Protein AF-A0A2V7YMP5-F1 (afdb_monomer)

Mean predicted aligned error: 16.84 Å

Structure (mmCIF, N/CA/C/O backbone):
data_AF-A0A2V7YMP5-F1
#
_entry.id   AF-A0A2V7YMP5-F1
#
loop_
_atom_site.group_PDB
_atom_site.id
_atom_site.type_symbol
_atom_site.label_atom_id
_atom_site.label_alt_id
_atom_site.label_comp_id
_atom_site.label_asym_id
_atom_site.label_entity_id
_atom_site.label_seq_id
_atom_site.pdbx_PDB_ins_code
_atom_site.Cartn_x
_atom_site.Cartn_y
_atom_site.Cartn_z
_atom_site.occupancy
_atom_site.B_iso_or_equiv
_atom_site.auth_seq_id
_atom_site.auth_comp_id
_atom_site.auth_asym_id
_atom_site.auth_atom_id
_atom_site.pdbx_PDB_model_num
ATOM 1 N N . MET A 1 1 ? 8.109 20.719 -20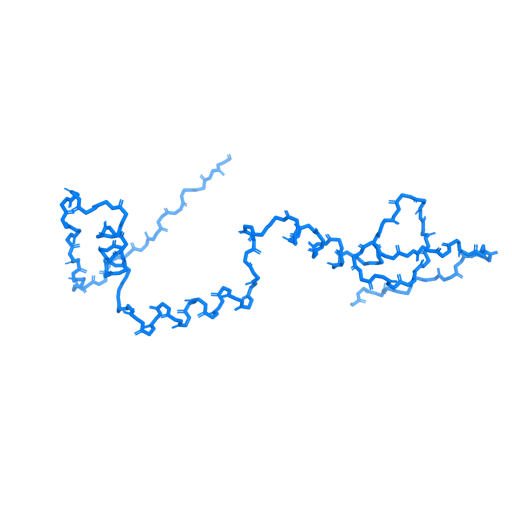.571 1.00 38.09 1 MET A N 1
ATOM 2 C CA . MET A 1 1 ? 8.284 19.252 -20.499 1.00 38.09 1 MET A CA 1
ATOM 3 C C . MET A 1 1 ? 9.763 18.970 -20.695 1.00 38.09 1 MET A C 1
ATOM 5 O O . MET A 1 1 ? 10.277 19.247 -21.768 1.00 38.09 1 MET A O 1
ATOM 9 N N . ILE A 1 2 ? 10.481 18.587 -19.638 1.00 43.00 2 ILE A N 1
ATOM 10 C CA . ILE A 1 2 ? 11.937 18.391 -19.704 1.00 43.00 2 ILE A CA 1
ATOM 11 C C . ILE A 1 2 ? 12.252 17.127 -20.508 1.00 43.00 2 ILE A C 1
ATOM 13 O O . ILE A 1 2 ? 11.944 16.012 -20.096 1.00 43.00 2 ILE A O 1
ATOM 17 N N . ASN A 1 3 ? 12.833 17.372 -21.680 1.00 43.75 3 ASN A N 1
ATOM 18 C CA . ASN A 1 3 ? 13.377 16.416 -22.631 1.00 43.75 3 ASN A CA 1
ATOM 19 C C . ASN A 1 3 ? 14.426 15.512 -21.973 1.00 43.75 3 ASN A C 1
ATOM 21 O O . ASN A 1 3 ? 15.397 15.995 -21.397 1.00 43.75 3 ASN A O 1
ATOM 25 N N . GLY A 1 4 ? 14.248 14.199 -22.108 1.00 42.75 4 GLY A N 1
ATOM 26 C CA . GLY A 1 4 ? 15.197 13.178 -21.667 1.00 42.75 4 GLY A CA 1
ATOM 27 C C . GLY A 1 4 ? 15.849 12.446 -22.835 1.00 42.75 4 GLY A C 1
ATOM 28 O O . GLY A 1 4 ? 15.945 11.223 -22.809 1.00 42.75 4 GLY A O 1
ATOM 29 N N . THR A 1 5 ? 16.259 13.174 -23.873 1.00 55.38 5 THR A N 1
ATOM 30 C CA . THR A 1 5 ? 17.095 12.657 -24.962 1.00 55.38 5 THR A CA 1
ATOM 31 C C . THR A 1 5 ? 18.492 12.379 -24.406 1.00 55.38 5 THR A C 1
ATOM 33 O O . THR A 1 5 ? 19.361 13.248 -24.432 1.00 55.38 5 THR A O 1
ATOM 36 N N . PHE A 1 6 ? 18.727 11.182 -23.859 1.00 47.56 6 PHE A N 1
ATOM 37 C CA . PHE A 1 6 ? 20.075 10.763 -23.462 1.00 47.56 6 PHE A CA 1
ATOM 38 C C . PHE A 1 6 ? 20.822 10.226 -24.687 1.00 47.56 6 PHE A C 1
ATOM 40 O O . PHE A 1 6 ? 20.917 9.029 -24.938 1.00 47.56 6 PHE A O 1
ATOM 47 N N . LEU A 1 7 ? 21.254 11.198 -25.483 1.00 44.72 7 LEU A N 1
ATOM 48 C CA . LEU A 1 7 ? 22.385 11.189 -26.395 1.00 44.72 7 LEU A CA 1
ATOM 49 C C . LEU A 1 7 ? 23.361 10.008 -26.203 1.00 44.72 7 LEU A C 1
ATOM 51 O O . LEU A 1 7 ? 24.097 9.928 -25.219 1.00 44.72 7 LEU A O 1
ATOM 55 N N . LEU A 1 8 ? 23.396 9.137 -27.215 1.00 44.91 8 LEU A N 1
ATOM 56 C CA . LEU A 1 8 ? 24.509 8.245 -27.536 1.00 44.91 8 LEU A CA 1
ATOM 57 C C . LEU A 1 8 ? 25.685 9.109 -28.018 1.00 44.91 8 LEU A C 1
ATOM 59 O O . LEU A 1 8 ? 25.883 9.282 -29.217 1.00 44.91 8 LEU A O 1
ATOM 63 N N . ILE A 1 9 ? 26.430 9.719 -27.097 1.00 50.00 9 ILE A N 1
ATOM 64 C CA . ILE A 1 9 ? 27.702 10.369 -27.426 1.00 50.00 9 ILE A CA 1
ATOM 65 C C . ILE A 1 9 ? 28.808 9.450 -26.923 1.00 50.00 9 ILE A C 1
ATOM 67 O O . ILE A 1 9 ? 28.857 9.125 -25.737 1.00 50.00 9 ILE A O 1
ATOM 71 N N . ASN A 1 10 ? 29.699 9.097 -27.847 1.00 45.03 10 ASN A N 1
ATOM 72 C CA . ASN A 1 10 ? 30.902 8.273 -27.715 1.00 45.03 10 ASN A CA 1
ATOM 73 C C . ASN A 1 10 ? 30.671 6.783 -27.991 1.00 45.03 10 ASN A C 1
ATOM 75 O O . ASN A 1 10 ? 30.101 6.058 -27.180 1.00 45.03 10 ASN A O 1
ATOM 79 N N . GLY A 1 11 ? 31.172 6.342 -29.151 1.00 44.50 11 GLY A N 1
ATOM 80 C CA . GLY A 1 11 ? 31.257 4.952 -29.607 1.00 44.50 11 GLY A CA 1
ATOM 81 C C . GLY A 1 11 ? 32.181 4.092 -28.749 1.00 44.50 11 GLY A C 1
ATOM 82 O O . GLY A 1 11 ? 33.192 3.588 -29.221 1.00 44.50 11 GLY A O 1
ATOM 83 N N . TRP A 1 12 ? 31.838 3.942 -27.476 1.00 48.78 12 TRP A N 1
ATOM 84 C CA . TRP A 1 12 ? 32.373 2.911 -26.608 1.00 48.78 12 TRP A CA 1
ATOM 85 C C . TRP A 1 12 ? 31.407 1.744 -26.731 1.00 48.78 12 TRP A C 1
ATOM 87 O O . TRP A 1 12 ? 30.210 1.919 -26.501 1.00 48.78 12 TRP A O 1
ATOM 97 N N . GLU A 1 13 ? 31.904 0.573 -27.122 1.00 56.03 13 GLU A N 1
ATOM 98 C CA . GLU A 1 13 ? 31.178 -0.683 -26.952 1.00 56.03 13 GLU A CA 1
ATOM 99 C C . GLU A 1 13 ? 30.823 -0.800 -25.467 1.00 56.03 13 GLU A C 1
ATOM 101 O O . GLU A 1 13 ? 31.638 -1.179 -24.625 1.00 56.03 13 GLU A O 1
ATOM 106 N N . GLY A 1 14 ? 29.632 -0.316 -25.113 1.00 61.56 14 GLY A N 1
ATOM 107 C CA . GLY A 1 14 ? 29.220 -0.183 -23.731 1.00 61.56 14 GLY A CA 1
ATOM 108 C C . GLY A 1 14 ? 29.187 -1.571 -23.126 1.00 61.56 14 GLY A C 1
ATOM 109 O O . GLY A 1 14 ? 28.415 -2.414 -23.579 1.00 61.56 14 GLY A O 1
ATOM 110 N N . VAL A 1 15 ? 30.024 -1.813 -22.115 1.00 79.25 15 VAL A N 1
ATOM 111 C CA . VAL A 1 15 ? 30.010 -3.075 -21.376 1.00 79.25 15 VAL A CA 1
ATOM 112 C C . VAL A 1 15 ? 28.571 -3.310 -20.920 1.00 79.25 15 VAL A C 1
ATOM 114 O O . VAL A 1 15 ? 27.995 -2.524 -20.163 1.00 79.25 15 VAL A O 1
ATOM 117 N N . MET A 1 16 ? 27.947 -4.355 -21.454 1.00 90.00 16 MET A N 1
A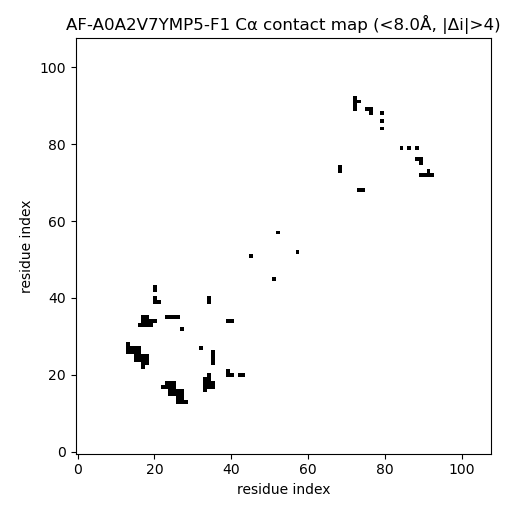TOM 118 C CA . MET A 1 16 ? 26.566 -4.679 -21.128 1.00 90.00 16 MET A CA 1
ATOM 119 C C . MET A 1 16 ? 26.542 -5.350 -19.760 1.00 90.00 16 MET A C 1
ATOM 121 O O . MET A 1 16 ? 27.239 -6.333 -19.522 1.00 90.00 16 MET A O 1
ATOM 125 N N . GLY A 1 17 ? 25.731 -4.816 -18.854 1.00 91.06 17 GLY A N 1
ATOM 126 C CA . GLY A 1 17 ? 25.474 -5.406 -17.547 1.00 91.06 17 GLY A CA 1
ATOM 127 C C . GLY A 1 17 ? 24.167 -6.186 -17.534 1.00 91.06 17 GLY A C 1
ATOM 128 O O . GLY A 1 17 ? 23.271 -5.940 -18.343 1.00 91.06 17 GLY A O 1
ATOM 129 N N . THR A 1 18 ? 24.034 -7.083 -16.562 1.00 95.69 18 THR A N 1
ATOM 130 C CA . THR A 1 18 ? 22.782 -7.787 -16.260 1.00 95.69 18 THR A CA 1
ATOM 131 C C . THR A 1 18 ? 22.178 -7.197 -14.994 1.00 95.69 18 THR A C 1
ATOM 133 O O . THR A 1 18 ? 22.856 -7.065 -13.975 1.00 95.69 18 THR A O 1
ATOM 136 N N . CYS A 1 19 ? 20.905 -6.802 -15.044 1.00 95.62 19 CYS A N 1
ATOM 137 C CA . CYS A 1 19 ? 20.216 -6.251 -13.881 1.00 95.62 19 CYS A CA 1
ATOM 138 C C . CYS A 1 19 ? 20.070 -7.322 -12.795 1.00 95.62 19 CYS A C 1
ATOM 140 O O . CYS A 1 19 ? 19.437 -8.346 -13.034 1.00 95.62 19 CYS A O 1
ATOM 142 N N . SER A 1 20 ? 20.563 -7.059 -11.583 1.00 95.19 20 SER A N 1
ATOM 143 C CA . SER A 1 20 ? 20.455 -8.001 -10.456 1.00 95.19 20 SER A CA 1
ATOM 144 C C . SER A 1 20 ? 19.022 -8.220 -9.955 1.00 95.19 20 SER A C 1
ATOM 146 O O . SER A 1 20 ? 18.812 -9.084 -9.116 1.00 95.19 20 SER A O 1
ATOM 148 N N . TYR A 1 21 ? 18.055 -7.418 -10.418 1.00 95.56 21 TYR A N 1
ATOM 149 C CA . TYR A 1 21 ? 16.646 -7.545 -10.041 1.00 95.56 21 TYR A CA 1
ATOM 150 C C . TYR A 1 21 ? 15.817 -8.264 -11.111 1.00 95.56 21 TYR A C 1
ATOM 152 O O . TYR A 1 21 ? 15.224 -9.297 -10.844 1.00 95.56 21 TYR A O 1
ATOM 160 N N . CYS A 1 22 ? 15.782 -7.725 -12.335 1.00 95.19 22 CYS A N 1
ATOM 161 C CA . CYS A 1 22 ? 14.906 -8.222 -13.402 1.00 95.19 22 CYS A CA 1
ATOM 162 C C . CYS A 1 22 ? 15.623 -9.069 -14.467 1.00 95.19 22 CYS A C 1
ATOM 164 O O . CYS A 1 22 ? 14.990 -9.488 -15.428 1.00 95.19 22 CYS A O 1
ATOM 166 N N . GLY A 1 23 ? 16.945 -9.250 -14.374 1.00 95.00 23 GLY A N 1
ATOM 167 C CA . GLY A 1 23 ? 17.731 -10.049 -15.326 1.00 95.00 23 GLY A CA 1
ATOM 168 C C . GLY A 1 23 ? 17.939 -9.430 -16.715 1.00 95.00 23 GLY A C 1
ATOM 169 O O . GLY A 1 23 ? 18.703 -9.961 -17.515 1.00 95.00 23 GLY A O 1
ATOM 170 N N . SER A 1 24 ? 17.312 -8.293 -17.028 1.00 94.56 24 SER A N 1
ATOM 171 C CA . SER A 1 24 ? 17.467 -7.641 -18.334 1.00 94.56 24 SER A CA 1
ATOM 172 C C . SER A 1 24 ? 18.887 -7.107 -18.548 1.00 94.56 24 SER A C 1
ATOM 174 O O . SER A 1 24 ? 19.519 -6.603 -17.611 1.00 94.56 24 SER A O 1
ATOM 176 N N . ARG A 1 25 ? 19.362 -7.153 -19.799 1.00 94.19 25 ARG A N 1
ATOM 177 C CA . ARG A 1 25 ? 20.622 -6.518 -20.205 1.00 94.19 25 ARG A CA 1
ATOM 178 C C . ARG A 1 25 ? 20.456 -5.003 -20.323 1.00 94.19 25 ARG A C 1
ATOM 180 O O . ARG A 1 25 ? 19.439 -4.534 -20.829 1.00 94.19 25 ARG A O 1
ATOM 187 N N . PHE A 1 26 ? 21.439 -4.234 -19.861 1.00 93.31 26 PHE A N 1
ATOM 188 C CA . PHE A 1 26 ? 21.428 -2.772 -19.947 1.00 93.31 26 PHE A CA 1
ATOM 189 C C . PHE A 1 26 ? 22.852 -2.206 -20.085 1.00 93.31 26 PHE 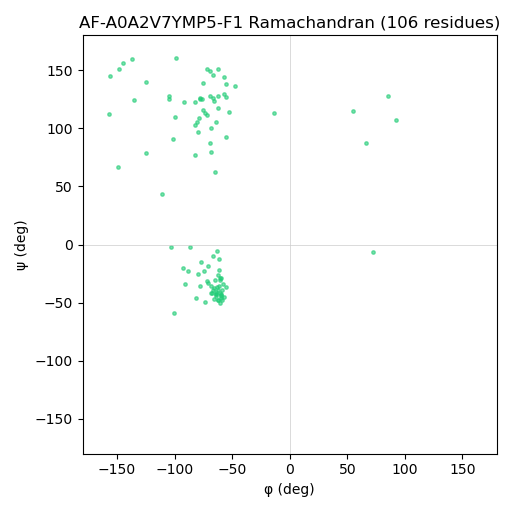A C 1
ATOM 191 O O . PHE A 1 26 ? 23.795 -2.821 -19.583 1.00 93.31 26 PHE A O 1
ATOM 198 N N . PRO A 1 27 ? 23.031 -1.041 -20.734 1.00 90.56 27 PRO A N 1
ATOM 199 C CA . PRO A 1 27 ? 24.348 -0.427 -20.871 1.00 90.56 27 PRO A CA 1
ATOM 200 C C . PRO A 1 27 ? 24.873 0.036 -19.504 1.00 90.56 27 PRO A C 1
ATOM 202 O O . PRO A 1 27 ? 24.203 0.791 -18.784 1.00 90.56 27 PRO A O 1
ATOM 205 N N . LEU A 1 28 ? 26.076 -0.404 -19.125 1.00 86.81 28 LEU A N 1
ATOM 206 C CA . LEU A 1 28 ? 26.717 0.054 -17.895 1.00 86.81 28 LEU A CA 1
ATOM 207 C C . LEU A 1 28 ? 27.331 1.435 -18.113 1.00 86.81 28 LEU A C 1
ATOM 209 O O . LEU A 1 28 ? 28.373 1.587 -18.735 1.00 86.81 28 LEU A O 1
ATOM 213 N N . THR A 1 29 ? 26.714 2.448 -17.511 1.00 85.69 29 THR A N 1
ATOM 214 C CA . THR A 1 29 ? 27.294 3.799 -17.431 1.00 85.69 29 THR A CA 1
ATOM 215 C C . THR A 1 29 ? 28.397 3.909 -16.369 1.00 85.69 29 THR A C 1
ATOM 217 O O . THR A 1 29 ? 29.117 4.897 -16.325 1.00 85.69 29 THR A O 1
ATOM 220 N N . ARG A 1 30 ? 28.488 2.931 -15.456 1.00 86.00 30 ARG A N 1
ATOM 221 C CA . ARG A 1 30 ? 29.513 2.808 -14.405 1.00 86.00 30 ARG A CA 1
ATOM 222 C C . ARG A 1 30 ? 29.643 1.341 -13.992 1.00 86.00 30 ARG A C 1
ATOM 224 O O . ARG A 1 30 ? 28.624 0.653 -13.909 1.00 86.00 30 ARG A O 1
ATOM 231 N N . SER A 1 31 ? 30.850 0.893 -13.651 1.00 85.69 31 SER A N 1
ATOM 232 C CA . SER A 1 31 ? 31.138 -0.505 -13.275 1.00 85.69 31 SER A CA 1
ATOM 233 C C . SER A 1 31 ? 30.345 -0.998 -12.055 1.00 85.69 31 SER A C 1
ATOM 235 O O . SER A 1 31 ? 30.003 -2.170 -11.959 1.00 85.69 31 SER A O 1
ATOM 237 N N . THR A 1 32 ? 29.985 -0.101 -11.134 1.00 88.19 32 THR A N 1
ATOM 238 C CA . THR A 1 32 ? 29.266 -0.435 -9.890 1.00 88.19 32 THR A CA 1
ATOM 239 C C . THR A 1 32 ? 27.741 -0.482 -10.034 1.00 88.19 32 THR A C 1
ATOM 241 O O . THR A 1 32 ? 27.023 -0.732 -9.060 1.00 88.19 32 THR A O 1
ATOM 244 N N . ARG A 1 33 ? 27.189 -0.186 -11.219 1.00 90.12 33 ARG A N 1
ATOM 245 C CA . ARG A 1 33 ? 25.735 -0.135 -11.417 1.00 90.12 33 ARG A CA 1
ATOM 246 C C . ARG A 1 33 ? 25.157 -1.548 -11.479 1.00 90.12 33 ARG A C 1
ATOM 248 O O . ARG A 1 33 ? 25.400 -2.281 -12.422 1.00 90.12 33 ARG A O 1
ATOM 255 N N . LYS A 1 34 ? 24.316 -1.882 -10.497 1.00 94.44 34 LYS A N 1
ATOM 256 C CA . LYS A 1 34 ? 23.663 -3.201 -10.378 1.00 94.44 34 LYS A CA 1
ATOM 257 C C . LYS A 1 34 ? 22.280 -3.300 -11.036 1.00 94.44 34 LYS A C 1
ATOM 259 O O . LYS A 1 34 ? 21.803 -4.397 -11.303 1.00 94.44 34 LYS A O 1
ATOM 264 N N . TYR A 1 35 ? 21.611 -2.168 -11.276 1.00 95.81 35 TYR A N 1
ATOM 265 C CA . TYR A 1 35 ? 20.210 -2.141 -11.715 1.00 95.81 35 TYR A CA 1
ATOM 266 C C . TYR A 1 35 ? 20.026 -1.344 -13.007 1.00 95.81 35 TYR A C 1
ATOM 268 O O . TYR A 1 35 ? 20.600 -0.258 -13.168 1.00 95.81 35 TYR A O 1
ATOM 276 N N . CYS A 1 36 ? 19.170 -1.860 -13.893 1.00 93.56 36 CYS A N 1
ATOM 277 C CA . CYS A 1 36 ? 18.853 -1.217 -15.166 1.00 93.56 36 CYS A CA 1
ATOM 278 C C . CYS A 1 36 ? 18.121 0.118 -14.967 1.00 93.56 36 CYS A C 1
ATOM 280 O O . CYS A 1 36 ? 18.430 1.088 -15.654 1.00 93.56 36 CYS A O 1
ATOM 282 N N . THR A 1 37 ? 17.232 0.222 -13.974 1.00 93.31 37 THR A N 1
ATOM 283 C CA . THR A 1 37 ? 16.438 1.429 -13.691 1.00 93.31 37 THR A CA 1
ATOM 284 C C . THR A 1 37 ? 16.363 1.740 -12.191 1.00 93.31 37 THR A C 1
ATOM 286 O O . THR A 1 37 ? 16.533 0.835 -11.364 1.00 93.31 37 THR A O 1
ATOM 289 N N . PRO A 1 38 ? 16.053 2.997 -11.807 1.00 93.62 38 PRO A N 1
ATOM 290 C CA . PRO A 1 38 ? 15.742 3.343 -10.420 1.00 93.62 38 PRO A CA 1
ATOM 291 C C . PRO A 1 38 ? 14.601 2.498 -9.838 1.00 93.62 38 PRO A C 1
ATOM 293 O O . PRO A 1 38 ? 14.684 2.080 -8.688 1.00 93.62 38 PRO A O 1
ATOM 296 N N . ARG A 1 39 ? 13.585 2.162 -10.647 1.00 92.44 39 ARG A N 1
ATOM 297 C CA . ARG A 1 39 ? 12.467 1.298 -10.237 1.00 92.44 39 ARG A CA 1
ATOM 298 C C . ARG A 1 39 ? 12.938 -0.089 -9.795 1.00 92.44 39 ARG A C 1
ATOM 300 O O . ARG A 1 39 ? 12.540 -0.550 -8.734 1.00 92.44 39 ARG A O 1
ATOM 307 N N . CYS A 1 40 ? 13.835 -0.721 -10.557 1.00 94.50 40 CYS A N 1
ATOM 308 C CA . CYS A 1 40 ? 14.415 -2.018 -10.186 1.00 94.50 40 CYS A CA 1
ATOM 309 C C . CYS A 1 40 ? 15.243 -1.945 -8.898 1.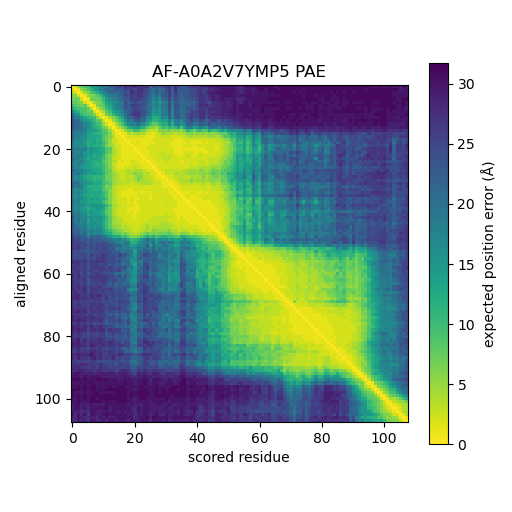00 94.50 40 CYS A C 1
ATOM 311 O O . CYS A 1 40 ? 15.200 -2.869 -8.094 1.00 94.50 40 CYS A O 1
ATOM 313 N N . LYS A 1 41 ? 15.960 -0.835 -8.669 1.00 92.62 41 LYS A N 1
ATOM 314 C CA . LYS A 1 41 ? 16.663 -0.604 -7.398 1.00 92.62 41 LYS A CA 1
ATOM 315 C C . LYS A 1 41 ? 15.675 -0.536 -6.231 1.00 92.62 41 LYS A C 1
ATOM 317 O O . LYS A 1 41 ? 15.913 -1.178 -5.215 1.00 92.62 41 LYS A O 1
ATOM 322 N N . THR A 1 42 ? 14.595 0.236 -6.372 1.00 90.62 42 THR A N 1
ATOM 323 C CA . THR A 1 42 ? 13.563 0.365 -5.334 1.00 90.62 42 THR A CA 1
ATOM 324 C C . THR A 1 42 ? 12.915 -0.980 -5.047 1.00 90.62 42 THR A C 1
ATOM 326 O O . THR A 1 42 ? 12.911 -1.392 -3.894 1.00 90.62 42 THR A O 1
ATOM 329 N N . ASN A 1 43 ? 12.459 -1.700 -6.072 1.00 88.88 43 ASN A N 1
ATOM 330 C CA . ASN A 1 43 ? 11.831 -3.005 -5.887 1.00 88.88 43 ASN A CA 1
ATOM 331 C C . ASN A 1 43 ? 12.775 -4.014 -5.214 1.00 88.88 43 ASN A C 1
ATOM 333 O O . ASN A 1 43 ? 12.388 -4.648 -4.244 1.00 88.88 43 ASN A O 1
ATOM 337 N N . ALA A 1 44 ? 14.047 -4.079 -5.623 1.00 90.56 44 ALA A N 1
ATOM 338 C CA . ALA A 1 44 ? 15.035 -4.932 -4.958 1.00 90.56 44 ALA A CA 1
ATOM 339 C C . ALA A 1 44 ? 15.281 -4.550 -3.483 1.00 90.56 44 ALA A C 1
ATOM 341 O O . ALA A 1 44 ? 15.732 -5.374 -2.690 1.00 90.56 44 ALA A O 1
ATOM 342 N N . CYS A 1 45 ? 15.065 -3.290 -3.094 1.00 86.81 45 CYS A N 1
ATOM 343 C CA . CYS A 1 45 ? 15.099 -2.879 -1.689 1.00 86.81 45 CYS A CA 1
ATOM 344 C C . CYS A 1 45 ? 13.817 -3.259 -0.937 1.00 86.81 45 CYS A C 1
ATOM 346 O O . CYS A 1 45 ? 13.915 -3.600 0.237 1.00 86.81 45 CYS A O 1
ATOM 348 N N . LEU A 1 46 ? 12.653 -3.199 -1.592 1.00 82.31 46 LEU A N 1
ATOM 349 C CA . LEU A 1 46 ? 11.373 -3.620 -1.017 1.00 82.31 46 LEU A CA 1
ATOM 350 C C . LEU A 1 46 ? 11.357 -5.128 -0.760 1.00 82.31 46 LEU A C 1
ATOM 352 O O . LEU A 1 46 ? 11.063 -5.541 0.352 1.00 82.31 46 LEU A O 1
ATOM 356 N N . ASP A 1 47 ? 11.784 -5.937 -1.729 1.00 81.31 47 ASP A N 1
ATOM 357 C CA . ASP A 1 47 ? 11.773 -7.399 -1.597 1.00 81.31 47 ASP A CA 1
ATOM 358 C C . ASP A 1 47 ? 12.728 -7.889 -0.492 1.00 81.31 47 ASP A C 1
ATOM 360 O O . ASP A 1 47 ? 12.463 -8.887 0.171 1.00 81.31 47 ASP A O 1
ATOM 364 N N . ARG A 1 48 ? 13.828 -7.162 -0.242 1.00 80.06 48 ARG A N 1
ATOM 365 C CA . ARG A 1 48 ? 14.755 -7.452 0.870 1.00 80.06 48 ARG A CA 1
ATOM 366 C C . ARG A 1 48 ? 14.207 -7.057 2.243 1.00 80.06 48 ARG A C 1
ATOM 368 O O . ARG A 1 48 ? 14.675 -7.597 3.238 1.00 80.06 48 ARG A O 1
ATOM 375 N N . ASN A 1 49 ? 13.252 -6.130 2.295 1.00 72.19 49 ASN A N 1
ATOM 376 C CA . ASN A 1 49 ? 12.612 -5.652 3.517 1.00 72.19 49 ASN A CA 1
ATOM 377 C C . ASN A 1 49 ? 11.088 -5.815 3.381 1.00 72.19 49 ASN A C 1
ATOM 379 O O . ASN A 1 49 ? 10.387 -4.828 3.127 1.00 72.19 49 ASN A O 1
ATOM 383 N N . PRO A 1 50 ? 10.560 -7.039 3.577 1.00 61.00 50 PRO A N 1
ATOM 384 C CA . PRO A 1 50 ? 9.140 -7.351 3.389 1.00 61.00 50 PRO A CA 1
ATOM 385 C C . PRO A 1 50 ? 8.209 -6.599 4.354 1.00 61.00 50 PRO A C 1
ATOM 387 O O . PRO A 1 50 ? 6.994 -6.648 4.200 1.00 61.00 50 PRO A O 1
ATOM 390 N N . SER A 1 51 ? 8.755 -5.850 5.318 1.00 63.66 51 SER A N 1
ATOM 391 C CA . SER A 1 51 ? 8.002 -4.909 6.150 1.00 63.66 51 SER A CA 1
ATOM 392 C C . SER A 1 51 ? 7.345 -3.773 5.355 1.00 63.66 51 SER A C 1
ATOM 394 O O . SER A 1 51 ? 6.503 -3.061 5.899 1.00 63.66 51 SER A O 1
ATOM 396 N N . ARG A 1 52 ? 7.694 -3.581 4.074 1.00 64.94 52 ARG A N 1
ATOM 397 C CA . ARG A 1 52 ? 7.093 -2.553 3.220 1.00 64.94 52 ARG A CA 1
ATOM 398 C C . ARG A 1 52 ? 6.045 -3.149 2.280 1.00 64.94 52 ARG A C 1
ATOM 400 O O . ARG A 1 52 ? 6.342 -3.540 1.156 1.00 64.94 52 ARG A O 1
ATOM 407 N N . ILE A 1 53 ? 4.806 -3.155 2.760 1.00 73.81 53 ILE A N 1
ATOM 408 C CA . ILE A 1 53 ? 3.597 -3.545 2.022 1.00 73.81 53 ILE A CA 1
ATOM 409 C C . ILE A 1 53 ? 3.478 -2.705 0.731 1.00 73.81 53 ILE A C 1
ATOM 411 O O . ILE A 1 53 ? 3.746 -1.496 0.740 1.00 73.81 53 ILE A O 1
ATOM 415 N N . ARG A 1 54 ? 3.104 -3.318 -0.406 1.00 76.12 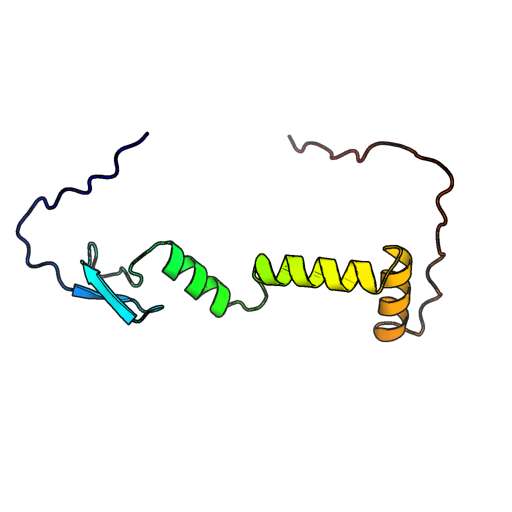54 ARG A N 1
ATOM 416 C CA . ARG A 1 54 ? 2.910 -2.578 -1.668 1.00 76.12 54 ARG A CA 1
ATOM 417 C C . ARG A 1 54 ? 1.679 -1.682 -1.554 1.00 76.12 54 ARG A C 1
ATOM 419 O O . ARG A 1 54 ? 0.691 -2.051 -0.940 1.00 76.12 54 ARG A O 1
ATOM 426 N N . ALA A 1 55 ? 1.671 -0.545 -2.250 1.00 72.12 55 ALA A N 1
ATOM 427 C CA . ALA A 1 55 ? 0.521 0.370 -2.239 1.00 72.12 55 ALA A CA 1
ATOM 428 C C . ALA A 1 55 ? -0.793 -0.244 -2.778 1.00 72.12 55 ALA A C 1
ATOM 430 O O . ALA A 1 55 ? -1.870 0.271 -2.497 1.00 72.12 55 ALA A O 1
ATOM 431 N N . ALA A 1 56 ? -0.725 -1.306 -3.590 1.00 71.19 56 ALA A N 1
ATOM 432 C CA . ALA A 1 56 ? -1.919 -2.041 -4.012 1.00 71.19 56 ALA A CA 1
ATOM 433 C C . ALA A 1 56 ? -2.460 -2.892 -2.855 1.00 71.19 56 ALA A C 1
ATOM 435 O O . ALA A 1 56 ? -3.620 -2.746 -2.497 1.00 71.19 56 ALA A O 1
ATOM 436 N N . ASP A 1 57 ? -1.584 -3.663 -2.214 1.00 83.88 57 ASP A N 1
ATOM 437 C CA . ASP A 1 57 ? -1.913 -4.508 -1.066 1.00 83.88 57 ASP A CA 1
ATOM 438 C C . ASP A 1 57 ? -2.421 -3.676 0.128 1.00 83.88 57 ASP A C 1
ATOM 440 O O . ASP A 1 57 ? -3.341 -4.089 0.819 1.00 83.88 57 ASP A O 1
ATOM 444 N N . VAL A 1 58 ? -1.889 -2.463 0.341 1.00 84.00 58 VAL A N 1
ATOM 445 C CA . VAL A 1 58 ? -2.413 -1.526 1.354 1.00 84.00 58 VAL A CA 1
ATOM 446 C C . VAL A 1 58 ? -3.870 -1.143 1.071 1.00 84.00 58 VAL A C 1
ATOM 448 O O . VAL A 1 58 ? -4.660 -1.071 2.003 1.00 84.00 58 VAL A O 1
ATOM 451 N N . ARG A 1 59 ? -4.241 -0.898 -0.193 1.00 79.94 59 ARG A N 1
ATOM 452 C CA . ARG A 1 59 ? -5.628 -0.550 -0.552 1.00 79.94 59 ARG A CA 1
ATOM 453 C C . ARG A 1 59 ? -6.576 -1.720 -0.331 1.00 79.94 59 ARG A C 1
ATOM 455 O O . ARG A 1 59 ? -7.642 -1.512 0.227 1.00 79.94 59 ARG A O 1
ATOM 462 N N . GLU A 1 60 ? -6.151 -2.921 -0.703 1.00 90.31 60 GLU A N 1
ATOM 463 C CA . GLU A 1 60 ? -6.921 -4.139 -0.446 1.00 90.31 60 GLU A CA 1
ATOM 464 C C . GLU A 1 60 ? -7.147 -4.352 1.057 1.00 90.31 60 GLU A C 1
ATOM 466 O O . GLU A 1 60 ? -8.259 -4.635 1.490 1.00 90.31 60 GLU A O 1
ATOM 471 N N . LEU A 1 61 ? -6.109 -4.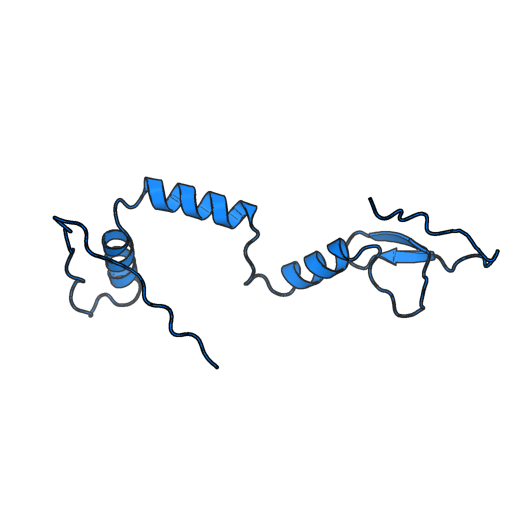130 1.875 1.00 86.50 61 LEU A N 1
ATOM 472 C CA . LEU A 1 61 ? -6.233 -4.179 3.332 1.00 86.50 61 LEU A CA 1
ATOM 473 C C . LEU A 1 61 ? -7.255 -3.166 3.858 1.00 86.50 61 LEU A C 1
ATOM 475 O O . LEU A 1 61 ? -7.997 -3.499 4.773 1.00 86.50 61 LEU A O 1
ATOM 479 N N . TYR A 1 62 ? -7.316 -1.956 3.295 1.00 86.19 62 TYR A N 1
ATOM 480 C CA . TYR A 1 62 ? -8.342 -0.983 3.679 1.00 86.19 62 TYR A CA 1
ATOM 481 C C . TYR A 1 62 ? -9.752 -1.466 3.330 1.00 86.19 62 TYR A C 1
ATOM 483 O O . TYR A 1 62 ? -10.623 -1.384 4.188 1.00 86.19 62 TYR A O 1
ATOM 491 N N . THR A 1 63 ? -9.961 -2.028 2.136 1.00 89.00 63 THR A N 1
ATOM 492 C CA . THR A 1 63 ? -11.264 -2.584 1.737 1.00 89.00 63 THR A CA 1
ATOM 493 C C . THR A 1 63 ? -11.721 -3.690 2.688 1.00 89.00 63 THR A C 1
ATOM 495 O O . THR A 1 63 ? -12.834 -3.631 3.198 1.00 89.00 63 THR A O 1
ATOM 498 N N . LEU A 1 64 ? -10.840 -4.639 3.018 1.00 88.56 64 LEU A N 1
ATOM 499 C CA . LEU A 1 64 ? -11.157 -5.709 3.972 1.00 88.56 64 LEU A CA 1
ATOM 500 C C . LEU A 1 64 ? -11.473 -5.172 5.377 1.00 88.56 64 LEU A C 1
ATOM 502 O O . LEU A 1 64 ? -12.362 -5.675 6.058 1.00 88.56 64 LEU A O 1
ATOM 506 N N . LEU A 1 65 ? -10.748 -4.143 5.827 1.00 89.56 65 LEU A N 1
ATOM 507 C CA . LEU A 1 65 ? -10.990 -3.532 7.135 1.00 89.56 65 LEU A CA 1
ATOM 508 C C . LEU A 1 65 ? -12.329 -2.783 7.195 1.00 89.56 65 LEU A C 1
ATOM 510 O O . LEU A 1 65 ? -12.967 -2.805 8.244 1.00 89.56 65 LEU A O 1
ATOM 514 N N . GLU A 1 66 ? -12.753 -2.140 6.107 1.00 88.25 66 GLU A N 1
ATOM 515 C CA . GLU A 1 66 ? -14.048 -1.450 6.022 1.00 88.25 66 GLU A CA 1
ATOM 516 C C . GLU A 1 66 ? -15.235 -2.425 5.988 1.00 88.25 66 GLU A C 1
ATOM 518 O O . GLU A 1 66 ? -16.290 -2.119 6.542 1.00 88.25 66 GLU A O 1
ATOM 523 N N . GLU A 1 67 ? -15.070 -3.606 5.385 1.00 89.81 67 GLU A N 1
ATOM 524 C CA . GLU A 1 67 ? -16.099 -4.655 5.382 1.00 89.81 67 GLU A CA 1
ATOM 525 C C . GLU A 1 67 ? -16.316 -5.260 6.779 1.00 89.81 67 GLU A C 1
ATOM 527 O O . GLU A 1 67 ? -17.454 -5.490 7.193 1.00 89.81 67 GLU A O 1
ATOM 532 N N . ASP A 1 68 ? -15.230 -5.495 7.521 1.00 88.81 68 ASP A N 1
ATOM 533 C CA . ASP A 1 68 ? -15.270 -6.211 8.800 1.00 88.81 68 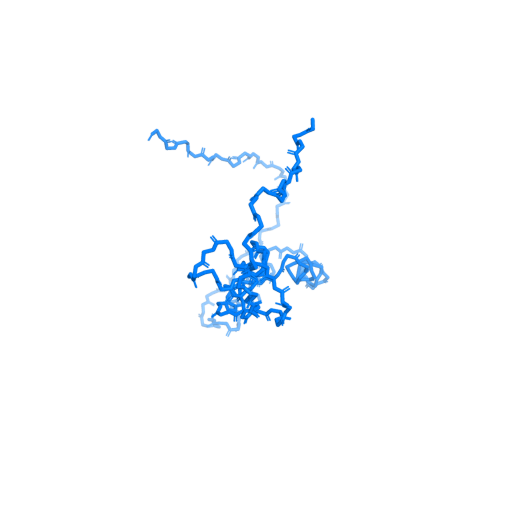ASP A CA 1
ATOM 534 C C . ASP A 1 68 ? -15.517 -5.312 10.023 1.00 88.81 68 ASP A C 1
ATOM 536 O O . ASP A 1 68 ? -15.935 -5.805 11.080 1.00 88.81 68 ASP A O 1
ATOM 540 N N . PHE A 1 69 ? -15.222 -4.011 9.932 1.00 88.69 69 PHE A N 1
ATOM 541 C CA . PHE A 1 69 ? -15.235 -3.107 11.083 1.00 88.69 69 PHE A CA 1
ATOM 542 C C . PHE A 1 69 ? -15.923 -1.781 10.765 1.00 88.69 69 PHE A C 1
ATOM 544 O O . PHE A 1 69 ? -15.506 -1.031 9.891 1.00 88.69 69 PHE A O 1
ATOM 551 N N . SER A 1 70 ? -16.935 -1.435 11.564 1.00 83.75 70 SER A N 1
ATOM 552 C CA . SER A 1 70 ? -17.663 -0.168 11.431 1.00 83.75 70 SER A CA 1
ATOM 553 C C . SER A 1 70 ? -16.932 1.024 12.054 1.00 83.75 70 SER A C 1
ATOM 555 O O . SER A 1 70 ? -17.159 2.163 11.653 1.00 83.75 70 SER A O 1
ATOM 557 N N . THR A 1 71 ? -16.062 0.790 13.045 1.00 85.81 71 THR A N 1
ATOM 558 C CA . THR A 1 71 ? -15.272 1.845 13.700 1.00 85.81 71 THR A CA 1
ATOM 559 C C . THR A 1 71 ? -13.877 1.364 14.090 1.00 85.81 71 THR A C 1
ATOM 561 O O . THR A 1 71 ? -13.645 0.181 14.351 1.00 85.81 71 THR A O 1
ATOM 564 N N . VAL A 1 72 ? -12.938 2.303 14.232 1.00 85.19 72 VAL A N 1
ATOM 565 C CA . VAL A 1 72 ? -11.575 2.012 14.709 1.00 85.19 72 VAL A CA 1
ATOM 566 C C . VAL A 1 72 ? -11.586 1.358 16.095 1.00 85.19 72 VAL A C 1
ATOM 568 O O . VAL A 1 72 ? -10.760 0.488 16.374 1.00 85.19 72 VAL A O 1
ATOM 571 N N . ASP A 1 73 ? -12.531 1.722 16.959 1.00 86.88 73 ASP A N 1
ATOM 572 C CA . ASP A 1 73 ? -12.610 1.161 18.308 1.00 86.88 73 ASP A CA 1
ATOM 573 C C . ASP A 1 73 ? -13.089 -0.298 18.307 1.00 86.88 73 ASP A C 1
ATOM 575 O O . ASP A 1 73 ? -12.613 -1.096 19.117 1.00 86.88 73 ASP A O 1
ATOM 579 N N . THR A 1 74 ? -13.943 -0.700 17.354 1.00 87.75 74 THR A N 1
ATOM 580 C CA . THR A 1 74 ? -14.300 -2.122 17.167 1.00 87.75 74 THR A CA 1
ATOM 581 C C . THR A 1 74 ? -13.095 -2.965 16.747 1.00 87.75 74 THR A C 1
ATOM 583 O O . THR A 1 74 ? -12.866 -4.040 17.311 1.00 87.75 74 THR A O 1
ATOM 586 N N . LEU A 1 75 ? -12.265 -2.450 15.834 1.00 90.88 75 LEU A N 1
ATOM 587 C CA . LEU A 1 75 ? -11.011 -3.090 15.440 1.00 90.88 75 LEU A CA 1
ATOM 588 C C . LEU A 1 75 ? -10.044 -3.196 16.626 1.00 90.88 75 LEU A C 1
ATOM 590 O O . LEU A 1 75 ? -9.498 -4.270 16.890 1.00 90.88 75 LEU A O 1
ATOM 594 N N . ARG A 1 76 ? -9.858 -2.104 17.377 1.00 89.56 76 ARG A N 1
ATOM 595 C CA . ARG A 1 76 ? -8.973 -2.073 18.551 1.00 89.56 76 ARG A CA 1
ATOM 596 C C . ARG A 1 76 ? -9.392 -3.072 19.622 1.00 89.56 76 ARG A C 1
ATOM 598 O O . ARG A 1 76 ? -8.529 -3.774 20.142 1.00 89.56 76 ARG A O 1
ATOM 605 N N . GLU A 1 77 ? -10.683 -3.178 19.935 1.00 91.25 77 GLU A N 1
ATOM 606 C CA . GLU A 1 77 ? -11.161 -4.147 20.929 1.00 91.25 77 GLU A CA 1
ATOM 607 C C . GLU A 1 77 ? -10.966 -5.591 20.446 1.00 91.25 77 GLU A C 1
ATOM 609 O O . GLU A 1 77 ? -10.544 -6.449 21.225 1.00 91.25 77 GLU A O 1
ATOM 614 N N . ARG A 1 78 ? -11.187 -5.879 19.155 1.00 90.75 78 ARG A N 1
ATOM 615 C CA . ARG A 1 78 ? -10.921 -7.220 18.610 1.00 90.75 78 ARG A CA 1
ATOM 616 C C . ARG A 1 78 ? -9.435 -7.572 18.680 1.00 90.75 78 ARG A C 1
ATOM 618 O O . ARG A 1 78 ? -9.095 -8.674 19.105 1.00 90.75 78 ARG A O 1
ATOM 625 N N . LEU A 1 79 ? -8.553 -6.633 18.339 1.00 92.25 79 LEU A N 1
ATOM 626 C CA . LEU A 1 79 ? -7.106 -6.810 18.471 1.00 92.25 79 LEU A CA 1
ATOM 627 C C . LEU A 1 79 ? -6.679 -6.981 19.932 1.00 92.25 79 LEU A C 1
ATOM 629 O O . LEU A 1 79 ? -5.861 -7.851 20.228 1.00 92.25 79 LEU A O 1
ATOM 633 N N . ARG A 1 80 ? -7.267 -6.216 20.862 1.00 93.44 80 ARG A N 1
ATOM 634 C CA . ARG A 1 80 ? -7.012 -6.356 22.301 1.00 93.44 80 ARG A CA 1
ATOM 635 C C . ARG A 1 80 ? -7.320 -7.772 22.780 1.00 93.44 80 ARG A C 1
ATOM 637 O O . ARG A 1 80 ? -6.496 -8.354 23.473 1.00 93.44 80 ARG A O 1
ATOM 644 N N . ARG A 1 81 ? -8.454 -8.355 22.379 1.00 92.38 81 ARG A N 1
ATOM 645 C CA . ARG A 1 81 ? -8.824 -9.732 22.759 1.00 92.38 81 ARG A CA 1
ATOM 646 C C . ARG A 1 81 ? -7.828 -10.786 22.276 1.00 92.38 81 ARG A C 1
ATOM 648 O O . ARG A 1 81 ? -7.684 -11.808 22.934 1.00 92.38 81 ARG A O 1
ATOM 655 N N . ILE A 1 82 ? -7.163 -10.546 21.146 1.00 93.69 82 ILE A N 1
ATOM 656 C CA . ILE A 1 82 ? -6.169 -11.466 20.578 1.00 93.69 82 ILE A CA 1
ATOM 657 C C . ILE A 1 82 ? -4.812 -11.298 21.270 1.00 93.69 82 ILE A C 1
ATOM 659 O O . ILE A 1 82 ? -4.168 -12.285 21.608 1.00 93.69 82 ILE A O 1
ATOM 663 N N . ILE A 1 83 ? -4.368 -10.052 21.461 1.00 93.81 83 ILE A N 1
ATOM 664 C CA . ILE A 1 83 ? -2.990 -9.740 21.872 1.00 93.81 83 ILE A CA 1
ATOM 665 C C . ILE A 1 83 ? -2.844 -9.654 23.399 1.00 93.81 83 ILE A C 1
ATOM 667 O O . ILE A 1 83 ? -1.791 -9.996 23.929 1.00 93.81 83 ILE A O 1
ATOM 671 N N . ALA A 1 84 ? -3.871 -9.172 24.101 1.00 91.62 84 ALA A N 1
ATOM 672 C CA . ALA A 1 84 ? -3.839 -8.878 25.535 1.00 91.62 84 ALA A CA 1
ATOM 673 C C . ALA A 1 84 ? -5.230 -9.089 26.179 1.00 91.62 84 ALA A C 1
ATOM 675 O O . ALA A 1 84 ? -5.889 -8.113 26.580 1.00 91.62 84 ALA A O 1
ATOM 676 N N . PRO A 1 85 ? -5.728 -10.342 26.231 1.00 90.00 85 PRO A N 1
ATOM 677 C CA . PRO A 1 85 ? -7.071 -10.660 26.716 1.00 90.00 85 PRO A CA 1
ATOM 678 C C . PRO A 1 85 ? -7.307 -10.252 28.176 1.00 90.00 85 PRO A C 1
ATOM 680 O O . PRO A 1 85 ? -8.434 -9.906 28.526 1.00 90.00 85 PRO A O 1
ATOM 683 N N . GLU A 1 86 ? -6.259 -10.222 28.999 1.00 92.06 86 GLU A N 1
ATOM 684 C CA . GLU A 1 86 ? -6.284 -9.848 30.416 1.00 92.06 86 GLU A CA 1
ATOM 685 C C . GLU A 1 86 ? -6.529 -8.355 30.669 1.00 92.06 86 GLU A C 1
ATOM 687 O O . GLU A 1 86 ? -6.901 -7.965 31.776 1.00 92.06 86 GLU A O 1
ATOM 692 N N . ARG A 1 87 ? -6.325 -7.501 29.658 1.00 88.56 87 ARG A N 1
ATOM 693 C CA . ARG A 1 87 ? -6.579 -6.061 29.785 1.00 88.56 87 ARG A CA 1
ATOM 694 C C . ARG A 1 87 ? -8.083 -5.763 29.844 1.00 88.56 87 ARG A C 1
ATOM 696 O O . ARG A 1 87 ? -8.877 -6.503 29.265 1.00 88.56 87 ARG A O 1
ATOM 703 N N . PRO A 1 88 ? -8.505 -4.675 30.509 1.00 89.06 88 PRO A N 1
ATOM 704 C CA . PRO A 1 88 ? -9.909 -4.285 30.505 1.00 89.06 88 PRO A CA 1
ATOM 705 C C . PRO A 1 88 ? -10.391 -3.956 29.077 1.00 89.06 88 PRO A C 1
ATOM 707 O O . PRO A 1 88 ? -9.582 -3.514 28.252 1.00 89.06 88 PRO A O 1
ATOM 710 N N . PRO A 1 89 ? -11.688 -4.158 28.774 1.00 89.94 89 PRO A N 1
ATOM 711 C CA . PRO A 1 89 ? -12.268 -3.800 27.482 1.00 89.94 89 PRO A CA 1
ATOM 712 C C . PRO A 1 89 ? -12.081 -2.316 27.157 1.00 89.94 89 PRO A C 1
ATOM 714 O O . PRO A 1 89 ? -12.165 -1.465 28.045 1.00 89.94 89 PRO A O 1
ATOM 717 N N . ILE A 1 90 ? -11.868 -2.003 25.880 1.00 84.12 90 ILE A N 1
ATOM 718 C CA . ILE A 1 90 ? -11.796 -0.616 25.412 1.00 84.12 90 ILE A CA 1
ATOM 719 C C . ILE A 1 90 ? -13.227 -0.051 25.340 1.00 84.12 90 ILE A C 1
ATOM 721 O O . ILE A 1 90 ? -14.076 -0.660 24.679 1.00 84.12 90 ILE A O 1
ATOM 725 N N . PRO A 1 91 ? -13.522 1.091 25.992 1.00 81.94 91 PRO A N 1
ATOM 726 C CA . PRO A 1 91 ? -14.820 1.749 25.877 1.00 81.94 91 PRO A CA 1
ATOM 727 C C . PRO A 1 91 ? -15.134 2.083 24.415 1.00 81.94 91 PRO A C 1
ATOM 729 O O . PRO A 1 91 ? -14.311 2.673 23.720 1.00 81.94 91 PRO A O 1
ATOM 732 N N . GLN A 1 92 ? -16.324 1.709 23.947 1.00 73.19 92 GLN A N 1
ATOM 733 C CA . GLN A 1 92 ? -16.801 2.056 22.608 1.00 73.19 92 GLN A CA 1
ATOM 734 C C . GLN A 1 92 ? -17.338 3.492 22.662 1.00 73.19 92 GLN A C 1
ATOM 736 O O . GLN A 1 92 ? -18.397 3.723 23.246 1.00 73.19 92 GLN A O 1
ATOM 741 N N . VAL A 1 93 ? -16.608 4.465 22.109 1.00 67.44 93 VAL A N 1
ATOM 742 C CA . VAL A 1 93 ? -17.082 5.854 22.065 1.00 67.44 93 VAL A CA 1
ATOM 743 C C . VAL A 1 93 ? -18.026 6.002 20.876 1.00 67.44 93 VAL A C 1
ATOM 745 O O . VAL A 1 93 ? -17.602 6.069 19.726 1.00 67.44 93 VAL A O 1
ATOM 748 N N . THR A 1 94 ? -19.331 6.032 21.137 1.00 57.94 94 THR A N 1
ATOM 749 C CA . THR A 1 94 ? -20.311 6.471 20.141 1.00 57.94 94 THR A CA 1
ATOM 750 C C . THR A 1 94 ? -20.309 7.993 20.131 1.00 57.94 94 THR A C 1
ATOM 752 O O . THR A 1 94 ? -20.934 8.620 20.986 1.00 57.94 94 THR A O 1
ATOM 755 N N . PHE A 1 95 ? -19.564 8.592 19.207 1.00 53.88 95 PHE A N 1
ATOM 756 C CA . PHE A 1 95 ? -19.602 10.035 19.002 1.00 53.88 95 PHE A CA 1
ATOM 757 C C . PHE A 1 95 ? -20.969 10.420 18.427 1.00 53.88 95 PHE A C 1
ATOM 759 O O . PHE A 1 95 ? -21.232 10.250 17.238 1.00 53.88 95 PHE A O 1
ATOM 766 N N . GLY A 1 96 ? -21.854 10.910 19.290 1.00 52.16 96 GLY A N 1
ATOM 767 C CA . GLY A 1 96 ? -22.770 11.964 18.890 1.00 52.16 96 GLY A CA 1
ATOM 768 C C . GLY A 1 96 ? -21.984 13.273 18.901 1.00 52.16 96 GLY A C 1
ATOM 769 O O . GLY A 1 96 ? -21.396 13.601 19.925 1.00 52.16 96 GLY A O 1
ATOM 770 N N . GLU A 1 97 ? -22.002 13.969 17.766 1.00 47.38 97 GLU A N 1
ATOM 771 C CA . GLU A 1 97 ? -21.515 15.338 17.533 1.00 47.38 97 GLU A CA 1
ATOM 772 C C . GLU A 1 97 ? -20.017 15.529 17.213 1.00 47.38 97 GLU A C 1
ATOM 774 O O . GLU A 1 97 ? -19.107 15.061 17.896 1.00 47.38 97 GLU A O 1
ATOM 779 N N . GLU A 1 98 ? -19.810 16.244 16.099 1.00 57.41 98 GLU A N 1
ATOM 780 C CA . GLU A 1 98 ? -18.564 16.854 15.639 1.00 57.41 98 GLU A CA 1
ATOM 781 C C . GLU A 1 98 ? -17.868 17.642 16.751 1.00 57.41 98 GLU A C 1
ATOM 783 O O . GLU A 1 98 ? -18.501 18.467 17.407 1.00 57.41 98 GLU A O 1
ATOM 788 N N . GLN A 1 99 ? -16.544 17.490 16.862 1.00 47.22 99 GLN A N 1
ATOM 789 C CA . GLN A 1 99 ? -1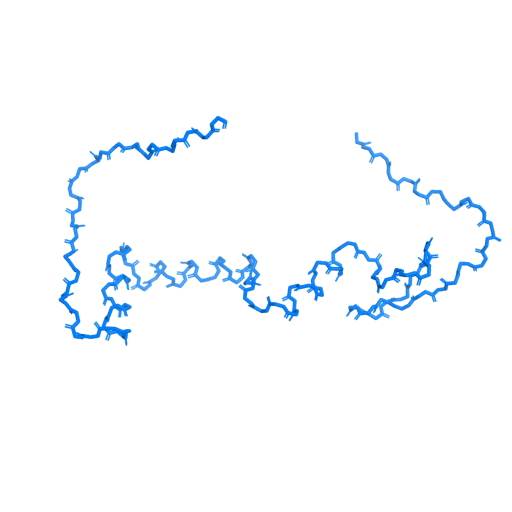5.676 18.592 17.275 1.00 47.22 99 GLN A CA 1
ATOM 790 C C . GLN A 1 99 ? -14.222 18.404 16.809 1.00 47.22 99 GLN A C 1
ATOM 792 O O . GLN A 1 99 ? -13.504 17.507 17.241 1.00 47.22 99 GLN A O 1
ATOM 797 N N . ASP A 1 100 ? -13.859 19.300 15.890 1.00 49.50 100 ASP A N 1
ATOM 798 C CA . ASP A 1 100 ? -12.609 20.052 15.764 1.00 49.50 100 ASP A CA 1
ATOM 799 C C . ASP A 1 100 ? -11.238 19.352 15.705 1.00 49.50 100 ASP A C 1
ATOM 801 O O . ASP A 1 100 ? -10.676 18.862 16.680 1.00 49.50 100 ASP A O 1
ATOM 805 N N . GLY A 1 101 ? -10.614 19.515 14.531 1.00 47.66 101 GLY A N 1
ATOM 806 C CA . GLY A 1 101 ? -9.298 20.150 14.434 1.00 47.66 101 GLY A CA 1
ATOM 807 C C . GLY A 1 101 ? -8.119 19.418 15.074 1.00 47.66 101 GLY A C 1
ATOM 808 O O . GLY A 1 101 ? -7.680 19.747 16.172 1.00 47.66 101 GLY A O 1
ATOM 809 N N . VAL A 1 102 ? -7.488 18.518 14.318 1.00 50.97 102 VAL A N 1
ATOM 810 C CA . VAL A 1 102 ? -6.159 17.990 14.662 1.00 50.97 102 VAL A CA 1
ATOM 811 C C . VAL A 1 102 ? -5.129 19.130 14.613 1.00 50.97 102 VAL A C 1
ATOM 813 O O . VAL A 1 102 ? -4.711 19.559 13.537 1.00 50.97 102 VAL A O 1
ATOM 816 N N . TYR A 1 103 ? -4.691 19.611 15.779 1.00 60.25 103 TYR A N 1
ATOM 817 C CA . TYR A 1 103 ? -3.532 20.497 15.905 1.00 60.25 103 TYR A CA 1
ATOM 818 C C . TYR A 1 103 ? -2.241 19.696 15.694 1.00 60.25 103 TYR A C 1
ATOM 820 O O . TYR A 1 103 ? -1.886 18.839 16.504 1.00 60.25 103 TYR A O 1
ATOM 828 N N . VAL A 1 104 ? -1.524 19.988 14.606 1.00 61.91 104 VAL A N 1
ATOM 829 C CA . VAL A 1 104 ? -0.158 19.500 14.368 1.00 61.91 104 VAL A CA 1
ATOM 830 C C . VAL A 1 104 ? 0.804 20.631 14.748 1.00 61.91 104 VAL A C 1
ATOM 832 O O . VAL A 1 104 ? 0.841 21.640 14.037 1.00 61.91 104 VAL A O 1
ATOM 835 N N . PRO A 1 105 ? 1.580 20.512 15.841 1.00 60.41 105 PRO A N 1
ATOM 836 C CA . PRO A 1 105 ? 2.582 21.514 16.171 1.00 60.41 105 PRO A CA 1
ATOM 837 C C . PRO A 1 105 ? 3.640 21.572 15.062 1.00 60.41 105 PRO A C 1
ATOM 839 O O . PRO A 1 105 ? 4.213 20.547 14.686 1.00 60.41 105 PRO A O 1
ATOM 842 N N . LYS A 1 106 ? 3.909 22.774 14.542 1.00 60.09 106 LYS A N 1
ATOM 843 C CA . LYS A 1 106 ? 5.091 23.022 13.708 1.00 60.09 106 LYS A CA 1
ATOM 844 C C . LYS A 1 106 ? 6.329 22.938 14.602 1.00 60.09 106 LYS A C 1
ATOM 846 O O . LYS A 1 106 ? 6.363 23.581 15.645 1.00 60.09 106 LYS A O 1
ATOM 851 N N . MET A 1 107 ? 7.308 22.131 14.205 1.00 51.00 107 MET A N 1
ATOM 852 C CA . MET A 1 107 ? 8.671 22.248 14.722 1.00 51.00 107 MET A CA 1
ATOM 853 C C . MET A 1 107 ? 9.375 23.350 13.927 1.00 51.00 107 MET A C 1
ATOM 855 O O . MET A 1 107 ? 9.396 23.271 12.696 1.00 51.00 107 MET A O 1
ATOM 859 N N . ASP A 1 108 ? 9.873 24.361 14.638 1.00 67.00 108 ASP A N 1
ATOM 860 C CA . ASP A 1 108 ? 10.773 25.400 14.121 1.00 67.00 108 ASP A CA 1
ATOM 861 C C . ASP A 1 108 ? 12.166 24.839 13.781 1.00 67.00 108 ASP A C 1
ATOM 863 O O . ASP A 1 108 ? 12.630 23.915 14.494 1.00 67.00 108 ASP A O 1
#

Secondary structure (DSSP, 8-state):
---------S-----EEE-TTT--EEE-SSTT---SSHHHHHHHHHHH-TTS--HHHHHHHHHHHHHH-SSHHHHHHHHHHHH-TTSPPPP-----S-------PPP-

Foldseek 3Di:
DDDPPPDPDDPDPFPWDAAPQPRDIAGDPDPPDRHRDPVSVVVVVCVVPVVDDDPVRVVVVVVVCVVPDPDPLRVVQVVCCVPPVPDDGDDDDPDDDDDDDDDDDDDD

pLDDT: mean 77.44, std 17.54, range [38.09, 95.81]

Solvent-accessible surface area (backbone atoms only — not comparable to full-atom values): 7228 Å² total; per-residue (Å²): 131,89,81,80,82,80,72,92,74,74,97,60,86,55,58,70,36,61,15,79,67,80,62,49,76,35,74,47,91,47,95,84,66,52,50,76,42,73,67,44,48,51,49,54,52,36,73,74,39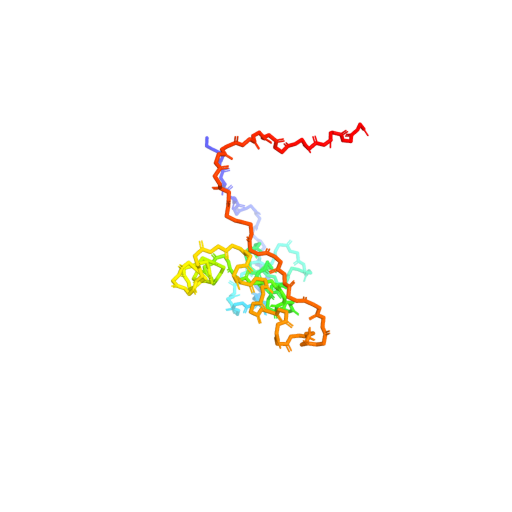,72,88,56,74,50,77,64,60,52,50,54,51,49,55,55,46,58,75,77,33,96,44,73,58,60,48,50,41,55,49,35,57,73,78,46,61,89,53,82,82,70,80,77,82,80,78,80,74,91,81,81,80,89,83,74,83,82,83,131

Radius of gyration: 25.13 Å; Cα contacts (8 Å, |Δi|>4): 57; chains: 1; bounding box: 55×37×60 Å

Sequence (108 aa):
MINGTFLLINGWEGVMGTCSYCGSRFPLTRSTRKYCTPRCKTNACLDRNPSRIRAADVRELYTLLEEDFSTVDTLRERLRRIIAPERPPIPQVTFGEEQDGVYVPKMD